Protein AF-A0A846NRK6-F1 (afdb_monomer)

Mean predicted aligned error: 2.33 Å

Structure (mmCIF, N/CA/C/O backbone):
data_AF-A0A846NRK6-F1
#
_entry.id   AF-A0A846NRK6-F1
#
loop_
_atom_site.group_PDB
_atom_site.id
_atom_site.type_symbol
_atom_site.label_atom_id
_atom_site.label_alt_id
_atom_site.label_comp_id
_atom_site.label_asym_id
_atom_site.label_entity_id
_atom_site.label_seq_id
_atom_site.pdbx_PDB_ins_code
_atom_site.Cartn_x
_atom_site.Cartn_y
_atom_site.Cartn_z
_atom_site.occupancy
_atom_site.B_iso_or_equiv
_atom_site.auth_seq_id
_atom_site.auth_comp_id
_atom_site.auth_asym_id
_atom_site.auth_atom_id
_atom_site.pdbx_PDB_model_num
ATOM 1 N N . MET A 1 1 ? -8.182 1.950 17.050 1.00 87.25 1 MET A N 1
ATOM 2 C CA . MET A 1 1 ? -7.820 0.690 16.356 1.00 87.25 1 MET A CA 1
ATOM 3 C C . MET A 1 1 ? -8.873 0.236 15.346 1.00 87.25 1 MET A C 1
ATOM 5 O O . MET A 1 1 ? -8.525 0.178 14.178 1.00 87.25 1 MET A O 1
ATOM 9 N N . LYS A 1 2 ? -10.141 -0.022 15.729 1.00 97.00 2 LYS A N 1
ATOM 10 C CA . LYS A 1 2 ? -11.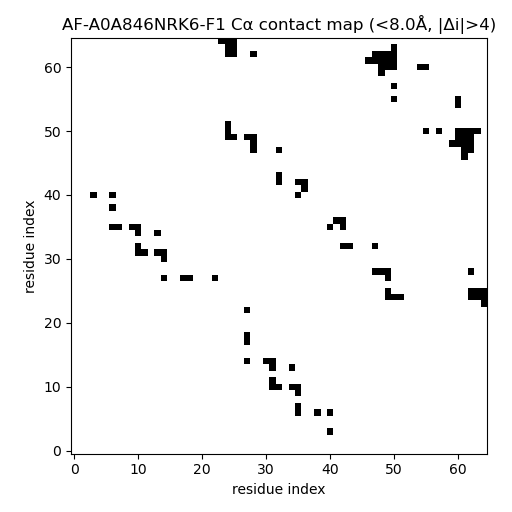187 -0.507 14.791 1.00 97.00 2 LYS A CA 1
ATOM 11 C C . LYS A 1 2 ? -11.321 0.339 13.513 1.00 97.00 2 LYS A C 1
ATOM 13 O O . LYS A 1 2 ? -11.214 -0.198 12.421 1.00 97.00 2 LYS A O 1
ATOM 18 N N . LYS A 1 3 ? -11.453 1.662 13.662 1.00 97.19 3 LYS A N 1
ATOM 19 C CA . LYS A 1 3 ? -11.569 2.596 12.528 1.00 97.19 3 LYS A CA 1
ATOM 20 C C . LYS A 1 3 ? -10.341 2.578 11.607 1.00 97.19 3 LYS A C 1
ATOM 22 O O . LYS A 1 3 ? -10.489 2.545 10.396 1.00 97.19 3 LYS A O 1
ATOM 27 N N . SER A 1 4 ? -9.133 2.562 12.171 1.00 97.69 4 SER A N 1
ATOM 28 C CA . SER A 1 4 ? -7.893 2.488 11.386 1.00 97.69 4 SER A CA 1
ATOM 29 C C . SER A 1 4 ? -7.821 1.189 10.579 1.00 97.69 4 SER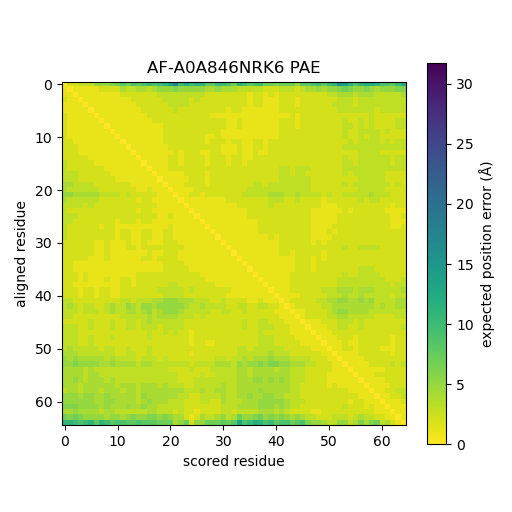 A C 1
ATOM 31 O O . SER A 1 4 ? -7.528 1.234 9.392 1.00 97.69 4 SER A O 1
ATOM 33 N N . ALA A 1 5 ? -8.163 0.052 11.197 1.00 98.12 5 ALA A N 1
ATOM 34 C CA . ALA A 1 5 ? -8.191 -1.244 10.520 1.00 98.12 5 ALA A CA 1
ATOM 35 C C . ALA A 1 5 ? -9.220 -1.285 9.378 1.00 98.12 5 ALA A C 1
ATOM 37 O O . ALA A 1 5 ? -8.929 -1.815 8.310 1.00 98.12 5 ALA A O 1
ATOM 38 N N . GLU A 1 6 ? -10.395 -0.680 9.571 1.00 98.50 6 GLU A N 1
ATOM 39 C CA . GLU A 1 6 ? -11.417 -0.556 8.527 1.00 98.50 6 GLU A CA 1
ATOM 40 C C . GLU A 1 6 ? -10.923 0.280 7.337 1.00 98.50 6 GLU A C 1
ATOM 42 O O . GLU A 1 6 ? -11.080 -0.126 6.185 1.00 98.50 6 GLU A O 1
ATOM 47 N N . ILE A 1 7 ? -10.267 1.416 7.598 1.00 98.38 7 ILE A N 1
ATOM 48 C CA . ILE A 1 7 ? -9.667 2.247 6.545 1.00 98.38 7 ILE A CA 1
ATOM 49 C C . ILE A 1 7 ? -8.603 1.456 5.776 1.00 98.38 7 ILE A C 1
ATOM 51 O O . ILE A 1 7 ? -8.600 1.475 4.543 1.00 98.38 7 ILE A O 1
ATOM 55 N N . THR A 1 8 ? -7.731 0.726 6.474 1.00 97.75 8 THR A N 1
ATOM 56 C CA . THR A 1 8 ? -6.713 -0.121 5.839 1.00 97.75 8 THR A CA 1
ATOM 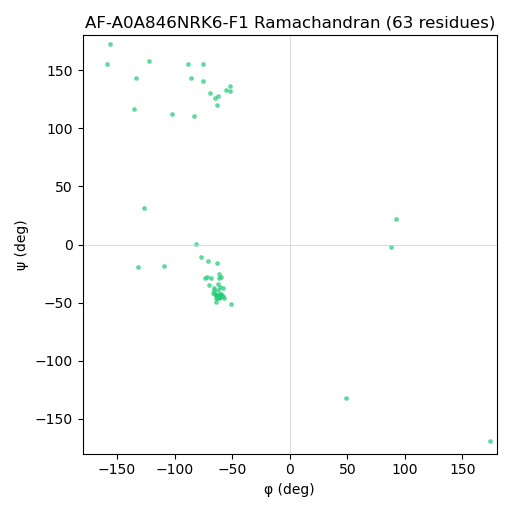57 C C . THR A 1 8 ? -7.346 -1.211 4.975 1.00 97.75 8 THR A C 1
ATOM 59 O O . THR A 1 8 ? -6.944 -1.369 3.826 1.00 97.75 8 THR A O 1
ATOM 62 N N . ALA A 1 9 ? -8.373 -1.909 5.469 1.00 98.19 9 ALA A N 1
ATOM 63 C CA . ALA A 1 9 ? -9.072 -2.944 4.706 1.00 98.19 9 ALA A CA 1
ATOM 64 C C . ALA A 1 9 ? -9.703 -2.385 3.421 1.00 98.19 9 ALA A C 1
ATOM 66 O O . ALA A 1 9 ? -9.565 -2.971 2.349 1.00 98.19 9 ALA A O 1
ATOM 67 N N . ARG A 1 10 ? -10.332 -1.206 3.500 1.00 98.31 10 ARG A N 1
ATOM 68 C CA . ARG A 1 10 ? -10.890 -0.527 2.322 1.00 98.31 10 ARG A CA 1
ATOM 69 C C . ARG A 1 10 ? -9.811 -0.084 1.334 1.00 98.31 10 ARG A C 1
ATOM 71 O O . ARG A 1 10 ? -10.023 -0.166 0.129 1.00 98.31 10 ARG A O 1
ATOM 78 N N . SER A 1 11 ? -8.663 0.366 1.832 1.00 97.81 11 SER A N 1
ATOM 79 C CA . SER A 1 11 ? -7.533 0.784 0.990 1.00 97.81 11 SER A CA 1
ATOM 80 C C . SER A 1 11 ? -6.875 -0.405 0.286 1.00 97.81 11 SER A C 1
ATOM 82 O O . SER A 1 11 ? -6.506 -0.296 -0.879 1.00 97.81 11 SER A O 1
ATOM 84 N N . LEU A 1 12 ? -6.823 -1.569 0.939 1.00 97.25 12 LEU A N 1
ATOM 85 C CA . LEU A 1 12 ? -6.429 -2.821 0.293 1.00 97.25 12 LEU A CA 1
ATOM 86 C C . LEU A 1 12 ? -7.439 -3.250 -0.784 1.00 97.25 12 LEU A C 1
ATOM 88 O O . LEU A 1 12 ? -7.028 -3.691 -1.852 1.00 97.25 12 LEU A O 1
ATOM 92 N N . GLY A 1 13 ? -8.743 -3.073 -0.543 1.00 98.12 13 GLY A N 1
ATOM 93 C CA . GLY A 1 13 ? -9.770 -3.275 -1.573 1.00 98.12 13 GLY A CA 1
ATOM 94 C C . GLY A 1 13 ? -9.532 -2.390 -2.802 1.00 98.12 13 GLY A C 1
ATOM 95 O O . GLY A 1 13 ? -9.492 -2.887 -3.922 1.00 98.12 13 GLY A O 1
ATOM 96 N N . LYS A 1 14 ? -9.233 -1.100 -2.591 1.00 97.50 14 LYS A N 1
ATOM 97 C CA . LYS A 1 14 ? -8.870 -0.182 -3.682 1.00 97.50 14 LYS A CA 1
ATOM 98 C C . LYS A 1 14 ? -7.644 -0.658 -4.470 1.00 97.50 14 LYS A C 1
ATOM 100 O O . LYS A 1 14 ? -7.624 -0.495 -5.686 1.00 97.50 14 LYS A O 1
ATOM 105 N N . ALA A 1 15 ? -6.647 -1.246 -3.804 1.00 97.00 15 ALA A N 1
ATOM 106 C CA . ALA A 1 15 ? -5.483 -1.831 -4.469 1.00 97.00 15 ALA A CA 1
ATOM 107 C C . ALA A 1 15 ? -5.882 -2.962 -5.429 1.00 97.00 15 ALA A C 1
ATOM 109 O O . ALA A 1 15 ? -5.420 -2.989 -6.567 1.00 97.00 15 ALA A O 1
ATOM 110 N N . GLN A 1 16 ? -6.767 -3.862 -4.986 1.00 97.56 16 GLN A N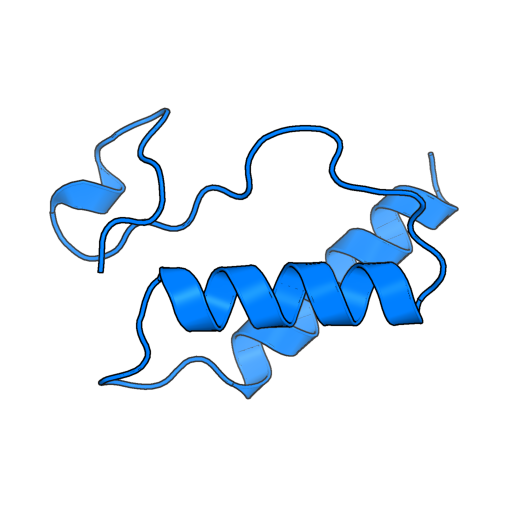 1
ATOM 111 C CA . GLN A 1 16 ? -7.259 -4.984 -5.796 1.00 97.56 16 GLN A CA 1
ATOM 112 C C . GLN A 1 16 ? -8.019 -4.512 -7.042 1.00 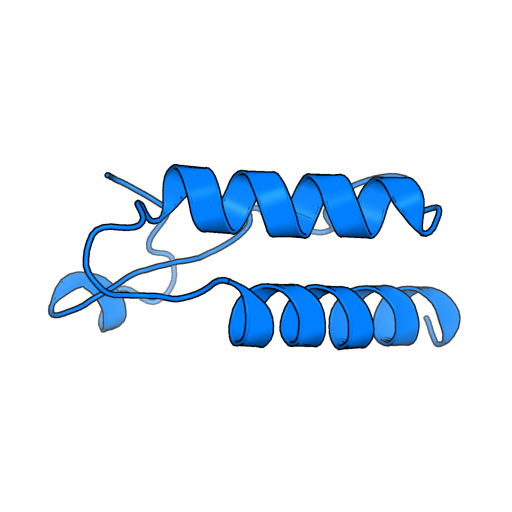97.56 16 GLN A C 1
ATOM 114 O O . GLN A 1 16 ? -7.898 -5.133 -8.092 1.00 97.56 16 GLN A O 1
ATOM 119 N N . ASP A 1 17 ? -8.742 -3.394 -6.950 1.00 97.88 17 ASP A N 1
ATOM 120 C CA . ASP A 1 17 ? -9.503 -2.845 -8.080 1.00 97.88 17 ASP A CA 1
ATOM 121 C C . ASP A 1 17 ? -8.618 -2.233 -9.178 1.00 97.88 17 ASP A C 1
ATOM 123 O O . ASP A 1 17 ? -9.035 -2.149 -10.334 1.00 97.88 17 ASP A O 1
ATOM 127 N N . ILE A 1 18 ? -7.428 -1.732 -8.824 1.00 97.31 18 ILE A N 1
ATOM 128 C CA . ILE A 1 18 ? -6.570 -0.968 -9.750 1.00 97.31 18 ILE A CA 1
ATOM 129 C C . ILE A 1 18 ? -5.320 -1.723 -10.192 1.00 97.31 18 ILE A C 1
ATOM 131 O O . ILE A 1 18 ? -4.704 -1.333 -11.189 1.00 97.31 18 ILE A O 1
ATOM 135 N N . ILE A 1 19 ? -4.920 -2.765 -9.456 1.00 97.25 19 ILE A N 1
ATOM 136 C CA . ILE A 1 19 ? -3.729 -3.540 -9.782 1.00 97.25 19 ILE A CA 1
ATOM 137 C C . ILE A 1 19 ? -3.896 -4.205 -11.149 1.00 97.25 19 ILE A C 1
ATOM 139 O O . ILE A 1 19 ? -4.891 -4.866 -11.443 1.00 97.25 19 ILE A O 1
ATOM 143 N N . ARG A 1 20 ? -2.907 -4.001 -12.016 1.00 96.88 20 ARG A N 1
ATOM 144 C CA . ARG A 1 20 ? -2.885 -4.529 -13.381 1.00 96.88 20 ARG A CA 1
ATOM 145 C C . ARG A 1 20 ? -1.450 -4.578 -13.898 1.00 96.88 20 ARG A C 1
ATOM 147 O O . ARG A 1 20 ? -0.632 -3.779 -13.442 1.00 96.88 20 ARG A O 1
ATOM 154 N N . PRO A 1 21 ? -1.131 -5.448 -14.870 1.00 96.75 21 PRO A N 1
ATOM 155 C CA . PRO A 1 21 ? 0.181 -5.434 -15.506 1.00 96.75 21 PRO A CA 1
ATOM 156 C C . PRO A 1 21 ? 0.552 -4.030 -16.008 1.00 96.75 21 PRO A C 1
ATOM 158 O O . PRO A 1 21 ? -0.259 -3.357 -16.650 1.00 96.75 21 PRO A O 1
ATOM 161 N N . GLY A 1 22 ? 1.774 -3.598 -15.695 1.00 95.88 22 GLY A N 1
ATOM 162 C CA . GLY A 1 22 ? 2.312 -2.293 -16.085 1.00 95.88 22 GLY A CA 1
ATOM 163 C C . GLY A 1 22 ? 2.020 -1.135 -15.125 1.00 95.88 22 GLY A C 1
ATOM 164 O O . GLY A 1 22 ? 2.485 -0.033 -15.396 1.00 95.88 22 GLY A O 1
ATOM 165 N N . ILE A 1 23 ? 1.282 -1.344 -14.026 1.00 97.31 23 ILE A N 1
ATOM 166 C CA . ILE A 1 23 ? 1.268 -0.366 -12.926 1.00 97.31 23 ILE A CA 1
ATOM 167 C C . ILE A 1 23 ? 2.577 -0.464 -12.133 1.00 97.31 23 ILE A C 1
ATOM 169 O O . ILE A 1 23 ? 3.071 -1.568 -11.897 1.00 97.31 23 ILE A O 1
ATOM 173 N N . SER A 1 24 ? 3.121 0.677 -11.720 1.00 97.69 24 SER A N 1
ATOM 174 C CA . SER A 1 24 ? 4.269 0.727 -10.816 1.00 97.69 24 SER A CA 1
ATOM 175 C C . SER A 1 24 ? 3.875 0.399 -9.370 1.00 97.69 24 SER A C 1
ATOM 177 O O . SER A 1 24 ? 2.737 0.617 -8.940 1.00 97.69 24 SER A O 1
ATOM 179 N N . GLU A 1 25 ? 4.836 -0.084 -8.586 1.00 97.62 25 GLU A N 1
ATOM 180 C CA . GLU A 1 25 ? 4.739 -0.196 -7.127 1.00 97.62 25 GLU A CA 1
ATOM 181 C C . GLU A 1 25 ? 4.524 1.189 -6.500 1.00 97.62 25 GLU A C 1
ATOM 183 O O . GLU A 1 25 ? 3.755 1.323 -5.544 1.00 97.62 25 GLU A O 1
ATOM 188 N N . HIS A 1 26 ? 5.161 2.224 -7.062 1.00 97.31 26 HIS A N 1
ATOM 189 C CA . HIS A 1 26 ? 4.995 3.610 -6.623 1.00 97.31 26 HIS A CA 1
ATOM 190 C C . HIS A 1 26 ? 3.574 4.136 -6.840 1.00 97.31 26 HIS A C 1
ATOM 192 O O . HIS A 1 26 ? 2.990 4.669 -5.896 1.00 97.31 26 HIS A O 1
ATOM 198 N N . ASP A 1 27 ? 3.000 3.962 -8.033 1.00 97.50 27 ASP A N 1
ATOM 199 C CA . ASP A 1 27 ? 1.640 4.423 -8.337 1.00 97.50 27 ASP A CA 1
ATOM 200 C C . ASP A 1 27 ? 0.617 3.666 -7.492 1.00 97.50 27 ASP A C 1
ATOM 202 O O . ASP A 1 27 ? -0.291 4.271 -6.919 1.00 97.50 27 ASP A O 1
ATOM 206 N N . LEU A 1 28 ? 0.786 2.345 -7.349 1.00 97.44 28 LEU A N 1
ATOM 207 C CA . LEU A 1 28 ? -0.090 1.540 -6.503 1.00 97.44 28 LEU A CA 1
ATOM 208 C C . LEU A 1 28 ? -0.024 2.003 -5.038 1.00 97.44 28 LEU A C 1
ATOM 210 O O . LEU A 1 28 ? -1.063 2.177 -4.399 1.00 97.44 28 LEU A O 1
ATOM 214 N N 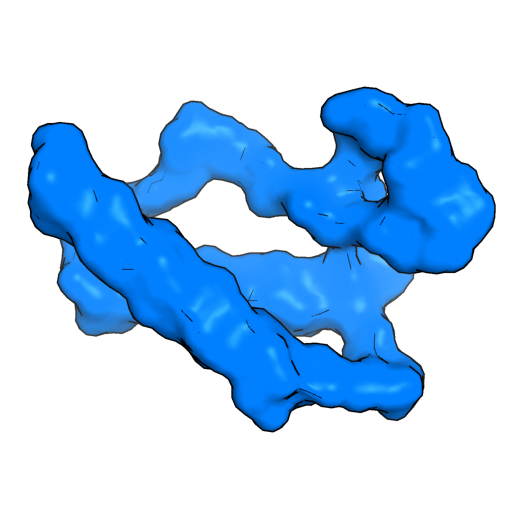. GLY A 1 29 ? 1.179 2.252 -4.513 1.00 96.69 29 GLY A N 1
ATOM 215 C CA . GLY A 1 29 ? 1.376 2.755 -3.153 1.00 96.69 29 GLY A CA 1
ATOM 216 C C . GLY A 1 29 ? 0.782 4.144 -2.944 1.00 96.69 29 GLY A C 1
ATOM 217 O O . GLY A 1 29 ? 0.061 4.365 -1.968 1.00 96.69 29 GLY A O 1
ATOM 218 N N . ALA A 1 30 ? 1.021 5.059 -3.883 1.00 96.50 30 ALA A N 1
ATOM 219 C CA . ALA A 1 30 ? 0.489 6.415 -3.842 1.00 96.50 30 ALA A CA 1
ATOM 220 C C . ALA A 1 30 ? -1.047 6.422 -3.831 1.00 96.50 30 ALA A C 1
ATOM 222 O O . ALA A 1 30 ? -1.649 7.136 -3.026 1.00 96.50 30 ALA A O 1
ATOM 223 N N . GLU A 1 31 ? -1.687 5.593 -4.658 1.00 97.25 31 GLU A N 1
ATOM 224 C CA . GLU A 1 31 ? -3.147 5.495 -4.714 1.00 97.25 31 GLU A CA 1
ATOM 225 C C . GLU A 1 31 ? -3.757 4.926 -3.430 1.00 97.25 31 GLU A C 1
ATOM 227 O O . GLU A 1 31 ? -4.761 5.446 -2.935 1.00 97.25 31 GLU A O 1
ATOM 232 N N . ILE A 1 32 ? -3.144 3.898 -2.838 1.00 97.25 32 ILE A N 1
ATOM 233 C CA . ILE A 1 32 ? -3.603 3.321 -1.564 1.00 97.25 32 ILE A CA 1
ATOM 234 C C . ILE A 1 32 ? -3.493 4.357 -0.440 1.00 97.25 32 ILE A C 1
ATOM 236 O O . ILE A 1 32 ? -4.438 4.537 0.333 1.00 97.25 32 ILE A O 1
ATOM 240 N N . GLU A 1 33 ? -2.364 5.065 -0.354 1.00 97.19 33 GLU A N 1
ATOM 241 C CA . GLU A 1 33 ? -2.150 6.105 0.655 1.00 97.19 33 GLU A CA 1
ATOM 242 C C . GLU A 1 33 ? -3.099 7.294 0.465 1.00 97.19 33 GLU A C 1
ATOM 244 O O . GLU A 1 33 ? -3.670 7.805 1.436 1.00 97.19 33 GLU A O 1
ATOM 249 N N . TYR A 1 34 ? -3.304 7.723 -0.781 1.00 97.44 34 TYR A N 1
ATOM 250 C CA . TYR A 1 34 ? -4.253 8.776 -1.123 1.00 97.44 34 TYR A CA 1
ATOM 251 C C . TYR A 1 34 ? -5.685 8.377 -0.752 1.00 97.44 34 TYR A C 1
ATOM 253 O O . TYR A 1 34 ? -6.406 9.154 -0.116 1.00 97.44 34 TYR A O 1
ATOM 261 N N . TYR A 1 35 ? -6.090 7.150 -1.077 1.00 98.25 35 TYR A N 1
ATOM 262 C CA . TYR A 1 35 ? -7.407 6.636 -0.730 1.00 98.25 35 TYR A CA 1
ATOM 263 C C . TYR A 1 35 ? -7.599 6.556 0.788 1.00 98.25 35 TYR A C 1
ATOM 265 O O . TYR A 1 35 ? -8.610 7.042 1.298 1.00 98.25 35 TYR A O 1
ATOM 273 N N . ALA A 1 36 ? -6.608 6.056 1.532 1.00 98.19 36 ALA A N 1
ATOM 274 C CA . ALA A 1 36 ? -6.646 6.034 2.993 1.00 98.19 36 ALA A CA 1
ATOM 275 C C . ALA A 1 36 ? -6.820 7.445 3.586 1.00 98.19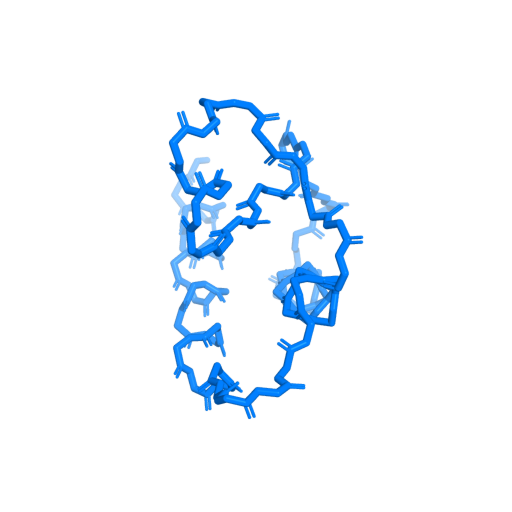 36 ALA A C 1
ATOM 277 O O . ALA A 1 36 ? -7.671 7.648 4.459 1.00 98.19 36 ALA A O 1
ATOM 278 N N . LYS A 1 37 ? -6.080 8.443 3.078 1.00 98.06 37 LYS A N 1
ATOM 279 C CA . LYS A 1 37 ? -6.230 9.852 3.486 1.00 98.06 37 LYS A CA 1
ATOM 280 C C . LYS A 1 37 ? -7.634 10.386 3.205 1.00 98.06 37 LYS A C 1
ATOM 282 O O . LYS A 1 37 ? -8.222 11.028 4.072 1.00 98.06 37 LYS A O 1
ATOM 287 N N . ARG A 1 38 ? -8.224 10.070 2.046 1.00 98.19 38 ARG A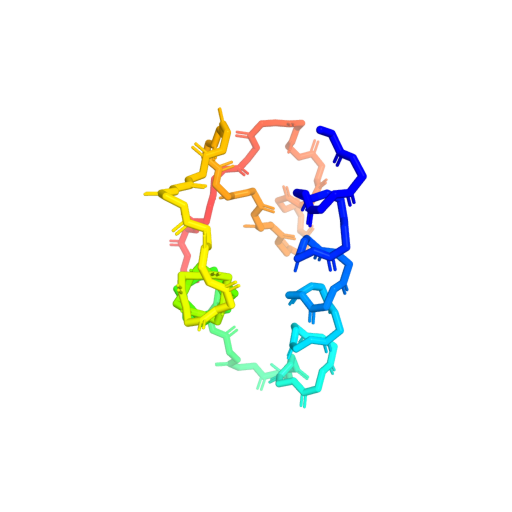 N 1
ATOM 288 C CA . ARG A 1 38 ? -9.620 10.440 1.730 1.00 98.19 38 ARG A CA 1
ATOM 289 C C . ARG A 1 38 ? -10.640 9.824 2.684 1.00 98.19 38 ARG A C 1
ATOM 291 O O . ARG A 1 38 ? -11.696 10.413 2.892 1.00 98.19 38 ARG A O 1
ATOM 298 N N . LEU A 1 39 ? -10.341 8.660 3.260 1.00 98.00 39 LEU A N 1
ATOM 299 C CA . LEU A 1 39 ? -11.170 8.023 4.288 1.00 98.00 39 LEU A CA 1
ATOM 300 C C . LEU A 1 39 ? -10.945 8.593 5.700 1.00 98.00 39 LEU A C 1
ATOM 302 O O . LEU A 1 39 ? -11.594 8.152 6.651 1.00 98.00 39 LEU A O 1
ATOM 306 N N . GLY A 1 40 ? -10.057 9.581 5.841 1.00 97.81 40 GLY A N 1
ATOM 307 C CA . GLY A 1 40 ? -9.762 10.253 7.102 1.00 97.81 40 GLY A CA 1
ATOM 308 C C . GLY A 1 40 ? -8.595 9.646 7.877 1.00 97.81 40 GLY A C 1
ATOM 309 O O . GLY A 1 40 ? -8.534 9.824 9.092 1.00 97.81 40 GLY A O 1
ATOM 310 N N . ALA A 1 41 ? -7.687 8.915 7.219 1.00 97.94 41 ALA A N 1
ATOM 311 C CA . ALA A 1 41 ? -6.408 8.577 7.834 1.00 97.94 41 ALA A CA 1
ATOM 312 C C . ALA A 1 41 ? -5.540 9.835 7.979 1.00 97.94 41 ALA A C 1
ATOM 314 O O . ALA A 1 41 ? -5.322 10.562 7.011 1.00 97.94 41 ALA A O 1
ATOM 315 N N . GLU A 1 42 ? -4.995 10.053 9.174 1.00 96.62 42 GLU A N 1
ATOM 316 C CA . GLU A 1 42 ? -4.024 11.127 9.439 1.00 96.62 42 GLU A CA 1
ATOM 317 C C . GLU A 1 42 ? -2.688 10.869 8.726 1.00 96.62 42 GLU A C 1
ATOM 319 O O . GLU A 1 42 ? -1.982 11.792 8.328 1.00 96.62 42 GLU A O 1
ATOM 324 N N . GLY A 1 43 ? -2.359 9.595 8.516 1.00 93.25 43 GLY A N 1
ATOM 325 C CA . GLY A 1 43 ? -1.149 9.175 7.838 1.00 93.25 43 GLY A CA 1
ATOM 326 C C . GLY A 1 43 ? -0.961 7.665 7.882 1.00 93.25 43 GLY A C 1
ATOM 327 O O . GLY A 1 43 ? -1.854 6.904 8.259 1.00 93.25 43 GLY A O 1
ATOM 328 N N . ARG A 1 44 ? 0.235 7.248 7.478 1.00 94.44 44 ARG A N 1
ATOM 329 C CA . ARG A 1 44 ? 0.691 5.856 7.493 1.00 94.44 44 ARG A CA 1
ATOM 330 C C . ARG A 1 44 ? 1.256 5.532 8.870 1.00 94.44 44 ARG A C 1
ATOM 332 O O . ARG A 1 44 ? 1.952 6.363 9.445 1.00 94.44 44 ARG A O 1
ATOM 339 N N . ALA A 1 45 ? 1.031 4.315 9.356 1.00 95.12 45 ALA A N 1
ATOM 340 C CA . ALA A 1 45 ? 1.695 3.841 10.572 1.00 95.12 45 ALA A CA 1
ATOM 341 C C . ALA A 1 45 ? 3.185 3.518 10.337 1.00 95.12 45 ALA A C 1
ATOM 343 O O . ALA A 1 45 ? 3.993 3.627 11.252 1.00 95.12 45 ALA A O 1
ATOM 344 N N . PHE A 1 46 ? 3.538 3.122 9.113 1.00 94.94 46 PHE A N 1
ATOM 345 C CA . PHE A 1 46 ? 4.885 2.774 8.655 1.00 94.94 46 PHE A CA 1
ATOM 346 C C . PHE A 1 46 ? 4.962 2.969 7.127 1.00 94.94 46 PHE A C 1
ATOM 348 O O . PHE A 1 46 ? 3.931 3.267 6.509 1.00 94.94 46 PHE A O 1
ATOM 355 N N . PRO A 1 47 ? 6.146 2.853 6.498 1.00 93.69 47 PRO A N 1
ATOM 356 C CA . PRO A 1 47 ? 6.256 2.911 5.047 1.00 93.69 47 PRO A CA 1
ATOM 357 C C . PRO A 1 47 ? 5.377 1.892 4.330 1.00 93.69 47 PRO A C 1
ATOM 359 O O . PRO A 1 47 ? 5.368 0.724 4.689 1.00 93.69 47 PRO A O 1
ATOM 362 N N . THR A 1 48 ? 4.640 2.322 3.310 1.00 94.81 48 THR A N 1
ATOM 363 C CA . THR A 1 48 ? 3.879 1.391 2.471 1.00 94.81 48 THR A CA 1
ATOM 364 C C . THR A 1 48 ? 4.851 0.454 1.765 1.00 94.81 48 THR A C 1
ATOM 366 O O . THR A 1 48 ? 5.717 0.910 1.024 1.00 94.81 48 THR A O 1
ATOM 369 N N . LEU A 1 49 ? 4.710 -0.847 2.017 1.00 95.31 49 LEU A N 1
ATOM 370 C CA . LEU A 1 49 ? 5.564 -1.882 1.444 1.00 95.31 49 LEU A CA 1
ATOM 371 C C . LEU A 1 49 ? 4.817 -2.555 0.300 1.00 95.31 49 LEU A C 1
ATOM 373 O O . LEU A 1 49 ? 3.806 -3.224 0.518 1.00 95.31 49 LEU A O 1
ATOM 377 N N . ILE A 1 50 ? 5.308 -2.349 -0.916 1.00 95.81 50 ILE A N 1
ATOM 378 C CA . ILE A 1 50 ? 4.802 -2.996 -2.122 1.00 95.81 50 ILE A CA 1
ATOM 379 C C . ILE A 1 50 ? 6.022 -3.446 -2.900 1.00 95.81 50 ILE A C 1
ATOM 381 O O . ILE A 1 50 ? 6.827 -2.621 -3.321 1.00 95.81 50 ILE A O 1
ATOM 385 N N . THR A 1 51 ? 6.147 -4.756 -3.065 1.00 96.75 51 THR A N 1
ATOM 386 C CA . THR A 1 51 ? 7.187 -5.380 -3.870 1.00 96.75 51 THR A CA 1
ATOM 387 C C . THR A 1 51 ? 6.583 -6.439 -4.774 1.00 96.75 51 THR A C 1
ATOM 389 O O . THR A 1 51 ? 5.646 -7.152 -4.406 1.00 96.75 51 THR A O 1
ATOM 392 N N . SER A 1 52 ? 7.126 -6.534 -5.976 1.00 95.81 52 SER A N 1
ATOM 393 C CA . SER A 1 52 ? 6.676 -7.435 -7.026 1.00 95.81 52 SER A CA 1
ATOM 394 C C . SER A 1 52 ? 7.803 -8.366 -7.479 1.00 95.81 52 SER A C 1
ATOM 396 O O . SER A 1 52 ? 8.986 -8.099 -7.255 1.00 95.81 52 SER A O 1
ATOM 398 N N . ALA A 1 53 ? 7.414 -9.494 -8.078 1.00 94.00 53 ALA A N 1
ATOM 399 C CA . ALA A 1 53 ? 8.323 -10.518 -8.595 1.00 94.00 53 ALA A CA 1
ATOM 400 C C . ALA A 1 53 ? 9.410 -10.924 -7.575 1.00 94.00 53 ALA A C 1
ATOM 402 O O . ALA A 1 53 ? 9.099 -11.191 -6.415 1.00 94.00 53 ALA A O 1
ATOM 403 N N . GLU A 1 54 ? 10.682 -10.975 -7.968 1.00 95.00 54 GLU A N 1
ATOM 404 C CA . GLU A 1 54 ? 11.788 -11.438 -7.122 1.00 95.00 54 GLU A CA 1
ATOM 405 C C . GLU A 1 54 ? 11.948 -10.593 -5.846 1.00 95.00 54 GLU A C 1
ATOM 407 O O . GLU A 1 54 ? 12.370 -11.105 -4.801 1.00 95.00 54 GLU A O 1
ATOM 412 N N . ARG A 1 55 ? 11.552 -9.311 -5.893 1.00 96.00 55 ARG A N 1
ATOM 413 C CA . ARG A 1 55 ? 11.600 -8.401 -4.739 1.00 96.00 55 ARG A CA 1
ATOM 414 C C . ARG A 1 55 ? 10.553 -8.734 -3.677 1.00 96.00 55 ARG A C 1
ATOM 416 O O . ARG A 1 55 ? 10.697 -8.264 -2.549 1.00 96.00 55 ARG A O 1
ATOM 423 N N . SER A 1 56 ? 9.549 -9.568 -3.973 1.00 95.00 56 SER A N 1
ATOM 424 C CA . SER A 1 56 ? 8.573 -10.026 -2.970 1.00 95.00 56 SER A CA 1
ATOM 425 C C . SER A 1 56 ? 9.215 -10.859 -1.854 1.00 95.00 56 SER A C 1
ATOM 427 O O . SER A 1 56 ? 8.609 -11.063 -0.806 1.00 95.00 56 SER A O 1
ATOM 429 N N . SER A 1 57 ? 10.446 -11.336 -2.068 1.00 96.44 57 SER A N 1
ATOM 430 C CA . SER A 1 57 ? 11.253 -12.025 -1.057 1.00 96.44 57 SER A CA 1
ATOM 431 C C . SER A 1 57 ? 11.899 -11.088 -0.026 1.00 96.44 57 SER A C 1
ATOM 433 O O . SER A 1 57 ? 12.417 -11.573 0.978 1.00 96.44 57 SER A O 1
ATOM 435 N N . LEU A 1 58 ? 11.875 -9.765 -0.241 1.00 95.31 58 LEU A N 1
ATOM 436 C CA . LEU A 1 58 ? 12.482 -8.771 0.649 1.00 95.31 58 LEU A CA 1
ATOM 437 C C . LEU A 1 58 ? 11.531 -8.436 1.816 1.00 95.31 58 LEU A C 1
ATOM 439 O O . LEU A 1 58 ? 10.538 -7.742 1.591 1.00 95.31 58 LEU A O 1
ATOM 443 N N . PRO A 1 59 ? 11.834 -8.824 3.075 1.00 93.25 59 PRO A N 1
ATOM 444 C CA . PRO A 1 59 ? 10.915 -8.630 4.209 1.00 93.25 59 PRO A CA 1
ATOM 445 C C . PRO A 1 59 ? 10.573 -7.162 4.506 1.00 93.25 59 PRO A C 1
ATOM 447 O O . PRO A 1 59 ? 9.520 -6.861 5.060 1.00 93.25 59 PRO A O 1
ATOM 450 N N . HIS A 1 60 ? 11.470 -6.251 4.130 1.00 94.12 60 HIS A N 1
ATOM 451 C CA . HIS A 1 60 ? 11.320 -4.803 4.272 1.00 94.12 60 HIS A CA 1
ATOM 452 C C . HIS A 1 60 ? 11.549 -4.087 2.936 1.00 94.12 60 HIS A C 1
ATOM 454 O O . HIS A 1 60 ? 12.092 -2.987 2.901 1.00 94.12 60 HIS A O 1
ATOM 460 N N . GLY A 1 61 ? 11.211 -4.741 1.822 1.00 93.69 61 GLY A N 1
ATOM 461 C CA . GLY A 1 61 ? 11.352 -4.135 0.506 1.00 93.69 61 GLY A CA 1
ATOM 462 C C . GLY A 1 61 ? 10.425 -2.933 0.344 1.00 93.69 61 GLY A C 1
ATOM 463 O O . GLY A 1 61 ? 9.216 -3.033 0.547 1.00 93.69 61 GLY A O 1
ATOM 464 N N . GLU A 1 62 ? 11.005 -1.797 -0.023 1.00 93.62 62 GLU A N 1
ATOM 465 C CA . GLU A 1 62 ? 10.256 -0.596 -0.379 1.00 93.62 62 GLU A CA 1
ATOM 466 C C . GLU A 1 62 ? 9.915 -0.586 -1.882 1.00 93.62 62 GLU A C 1
ATOM 468 O O . GLU A 1 62 ? 10.646 -1.210 -2.674 1.00 93.62 62 GLU A O 1
ATOM 473 N N . PRO A 1 63 ? 8.838 0.131 -2.272 1.00 94.31 63 PRO A N 1
ATOM 474 C CA . PRO A 1 63 ? 8.502 0.380 -3.671 1.00 94.31 63 PRO A CA 1
ATOM 475 C C . PRO A 1 63 ? 9.698 0.947 -4.434 1.00 94.31 63 PRO A C 1
ATOM 477 O O . PRO A 1 63 ? 10.403 1.818 -3.918 1.00 94.31 63 PRO A O 1
ATOM 480 N N . SER A 1 64 ? 9.936 0.443 -5.643 1.00 93.06 64 SER A N 1
ATOM 481 C CA . SER A 1 64 ? 11.174 0.731 -6.385 1.00 93.06 64 SER A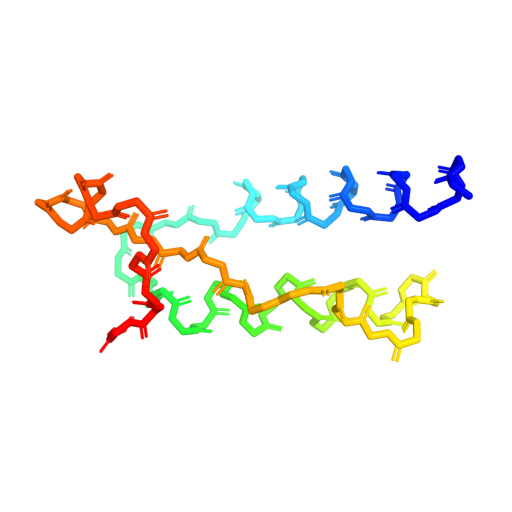 CA 1
ATOM 482 C C . SER A 1 64 ? 11.009 1.151 -7.839 1.00 93.06 64 SER A C 1
ATOM 484 O O . SER A 1 64 ? 11.944 1.713 -8.410 1.00 93.06 64 SER A O 1
ATOM 486 N N . HIS A 1 65 ? 9.863 0.862 -8.444 1.00 87.19 65 HIS A N 1
ATOM 487 C CA . HIS A 1 65 ? 9.559 1.192 -9.832 1.00 87.19 65 HIS A CA 1
ATOM 488 C C . HIS A 1 65 ? 8.072 1.349 -10.029 1.00 87.19 65 HIS A C 1
ATOM 490 O O . HIS A 1 65 ? 7.306 0.748 -9.233 1.00 87.19 65 HIS A O 1
#

Foldseek 3Di:
DVLLVVLLVVLVVVLVVPDDPPDFQVNSQVSSQVSSVVSPDPGDPDADADDDDPQVPPPRHHGDD

Radius of gyration: 12.01 Å; Cα contacts (8 Å, |Δi|>4): 60; chains: 1; bounding box: 24×23×32 Å

pLDDT: mean 96.26, std 2.21, range [87.19, 98.5]

Secondary structure (DSSP, 8-state):
-HHHHHHHHHHHHHHHHH--TT--HHHHHHHHHHHHHHTT--S-SS------GGGGG-TTPPP--

Nearest PDB structures (foldseek):
  1pv9-assembly1_B  TM=9.694E-01  e=1.891E-03  Pyrococcus furiosus
  3q6d-assembly2_B  TM=9.791E-01  e=7.267E-03  Bacillus anthracis str. Ames
  2zsg-assembly1_B  TM=9.542E-01  e=8.315E-03  Thermotoga maritima
  2zsg-assembly1_A  TM=9.489E-01  e=7.773E-03  Thermotoga maritima
  1pv9-assembly1_A  TM=9.626E-01  e=9.513E-03  Pyrococcus furiosus

Sequence (65 aa):
MKKSAEITARSLGKAQDIIRPGISEHDLGAEIEYYAKRLGAEGRAFPTLITSAERSSLPHGEPSH

Solvent-accessible surface area (backbone atoms only — not comparable to full-atom values): 3917 Å² total; per-residue (Å²): 107,72,69,60,52,51,41,51,54,52,21,53,50,54,42,67,75,66,66,50,95,89,64,37,37,48,58,53,46,52,51,30,53,51,48,26,40,75,73,66,42,94,70,73,97,62,83,75,70,38,54,61,75,83,45,56,75,43,93,81,34,60,48,84,78